Protein AF-A0A3M7ESD8-F1 (afdb_monomer_lite)

Secondary structure (DSSP, 8-state):
---------PPTTS---EEEEEEEE-SSSEEEEEEEES----TTTTHHHHHHHHHHHHIIIIIHHHHHSTT----HHHHHHHHHHHHHHHH-PPPTTS-TTSHHHHHHHHHHHHHHHHHHHT-----SS--PPP-PPP---

Organism: Hortaea werneckii (NCBI:txid91943)

pLDDT: mean 75.2, std 19.26, range [32.0, 95.38]

Sequence (141 aa):
MDRHWDASQPTRWQGHVGFYVQLEKGSGEWRCTTGTYPMARDMRGMRLESIELLRHVVKQKVLSQASLRDHQALIASDIKLVVSAMMIVASHPISAFDTEQNEAGKKRRLEIWADMEEKLFGLHATDGFEQDEPKRFFTPY

Foldseek 3Di:
DDPDPPPPPPDPPPPDWAKDWDWDDDPQFIDIDIAIPVRPPLVLFCLVVLRVLLSVLLCVAQQVVLSPDPVSDGDPLSVVLSVQLRVLSVVLTQDSVLGPVDPVSVVSNVVSVVSSNVSSVPDDRPPVDDDDDDDDDDDDD

Radius of gyration: 17.65 Å; chains: 1; bounding box: 45×54×45 Å

Structure (mmCIF, N/CA/C/O backbone):
data_AF-A0A3M7ESD8-F1
#
_entry.id   AF-A0A3M7ESD8-F1
#
loop_
_atom_site.group_PDB
_atom_site.id
_atom_site.type_symbol
_atom_site.label_atom_id
_atom_site.label_alt_id
_atom_site.label_comp_id
_atom_site.label_asym_id
_atom_site.label_entity_id
_atom_site.label_seq_id
_atom_site.pdbx_PDB_ins_code
_atom_site.Cartn_x
_atom_site.Cartn_y
_atom_site.Cartn_z
_atom_site.occupancy
_atom_site.B_iso_or_equiv
_atom_site.auth_seq_id
_atom_site.auth_comp_id
_atom_site.auth_asym_id
_atom_site.auth_atom_id
_atom_site.pdbx_PDB_model_num
ATOM 1 N N . MET A 1 1 ? -23.890 -8.760 5.534 1.00 32.00 1 MET A N 1
ATOM 2 C CA . MET A 1 1 ? -23.119 -9.793 4.813 1.00 32.00 1 MET A CA 1
ATOM 3 C C . MET A 1 1 ? -21.654 -9.475 5.017 1.00 32.00 1 MET A C 1
ATOM 5 O O . MET A 1 1 ? -21.124 -8.611 4.325 1.00 32.00 1 MET A O 1
ATOM 9 N N . ASP A 1 2 ? -21.059 -10.087 6.036 1.00 38.50 2 ASP A N 1
ATOM 10 C CA . ASP A 1 2 ? -19.643 -9.933 6.356 1.00 38.50 2 ASP A CA 1
ATOM 11 C C . ASP A 1 2 ? -18.795 -10.501 5.221 1.00 38.50 2 ASP A C 1
ATOM 13 O O . ASP A 1 2 ? -18.878 -11.682 4.884 1.00 38.50 2 ASP A O 1
ATOM 17 N N . ARG A 1 3 ? -17.991 -9.639 4.595 1.00 42.53 3 ARG A N 1
ATOM 18 C CA . ARG A 1 3 ? -16.931 -10.079 3.689 1.00 42.53 3 ARG A CA 1
ATOM 19 C C . ARG A 1 3 ? -15.751 -10.496 4.553 1.00 42.53 3 ARG A C 1
ATOM 21 O O . ARG A 1 3 ? -14.878 -9.686 4.847 1.00 42.53 3 ARG A O 1
ATOM 28 N N . HIS A 1 4 ? -15.740 -11.754 4.972 1.00 39.69 4 HIS A N 1
ATOM 29 C CA . HIS A 1 4 ? -14.519 -12.368 5.466 1.00 39.69 4 HIS A CA 1
ATOM 30 C C . HIS A 1 4 ? -13.536 -12.453 4.293 1.00 39.69 4 HIS A C 1
ATOM 32 O O . HIS A 1 4 ? -13.805 -13.102 3.285 1.00 39.69 4 HIS A O 1
ATOM 38 N N . TRP A 1 5 ? -12.417 -11.741 4.400 1.00 46.53 5 TRP A N 1
ATOM 39 C CA . TRP A 1 5 ? -11.246 -11.967 3.562 1.00 46.53 5 TRP A CA 1
ATOM 40 C C . TRP A 1 5 ? -10.636 -13.300 4.003 1.00 46.53 5 TRP A C 1
ATOM 42 O O . TRP A 1 5 ? -9.758 -13.351 4.861 1.00 46.53 5 TRP A O 1
ATOM 52 N N . ASP A 1 6 ? -11.167 -14.399 3.470 1.00 45.22 6 ASP A N 1
ATOM 53 C CA . ASP A 1 6 ? -10.493 -15.691 3.518 1.00 45.22 6 ASP A CA 1
ATOM 54 C C . ASP A 1 6 ? -9.412 -15.682 2.436 1.00 45.22 6 ASP A C 1
ATOM 56 O O . ASP A 1 6 ? -9.590 -16.177 1.322 1.00 45.22 6 ASP A O 1
ATOM 60 N N . ALA A 1 7 ? -8.301 -15.001 2.719 1.00 44.38 7 ALA A N 1
ATOM 61 C CA . ALA A 1 7 ? -7.111 -15.215 1.923 1.00 44.38 7 ALA A CA 1
ATOM 62 C C . ALA A 1 7 ? -6.456 -16.499 2.384 1.00 44.38 7 ALA A C 1
ATOM 64 O O . ALA A 1 7 ? -5.654 -16.512 3.323 1.00 44.38 7 ALA A O 1
ATOM 65 N N . SER A 1 8 ? -6.739 -17.565 1.639 1.00 47.75 8 SER A N 1
ATOM 66 C CA . SER A 1 8 ? -5.788 -18.654 1.474 1.00 47.75 8 SER A CA 1
ATOM 67 C C . SER A 1 8 ? -4.394 -18.040 1.332 1.00 47.75 8 SER A C 1
ATOM 69 O O . SER A 1 8 ? -4.185 -17.204 0.444 1.00 47.75 8 SER A O 1
ATOM 71 N N . GLN A 1 9 ? -3.470 -18.392 2.234 1.00 47.12 9 GLN A N 1
ATOM 72 C CA . GLN A 1 9 ? -2.096 -17.892 2.190 1.00 47.12 9 GLN A CA 1
ATOM 73 C C . GLN A 1 9 ? -1.585 -17.984 0.745 1.00 47.12 9 GLN A C 1
ATOM 75 O O . GLN A 1 9 ? -1.711 -19.059 0.147 1.00 47.12 9 GLN A O 1
ATOM 80 N N . PRO A 1 10 ? -1.047 -16.898 0.159 1.00 47.34 10 PRO A N 1
ATOM 81 C CA . PRO A 1 10 ? -0.611 -16.921 -1.227 1.00 47.34 10 PRO A CA 1
ATOM 82 C C . PRO A 1 10 ? 0.379 -18.072 -1.409 1.00 47.34 10 PRO A C 1
ATOM 84 O O . PRO A 1 10 ? 1.395 -18.176 -0.715 1.00 47.34 10 PRO A O 1
ATOM 87 N N . THR A 1 11 ? 0.042 -19.008 -2.289 1.00 43.88 11 THR A N 1
ATOM 88 C CA . THR A 1 11 ? 0.836 -20.217 -2.481 1.00 43.88 11 THR A CA 1
ATOM 89 C C . THR A 1 11 ? 2.197 -19.798 -3.039 1.00 43.88 11 THR A C 1
ATOM 91 O O . THR A 1 11 ? 2.275 -19.140 -4.080 1.00 43.88 11 THR A O 1
ATOM 94 N N . ARG A 1 12 ? 3.290 -20.135 -2.331 1.00 40.66 12 ARG A N 1
ATOM 95 C CA . ARG A 1 12 ? 4.655 -20.057 -2.889 1.00 40.66 12 ARG A CA 1
ATOM 96 C C . ARG A 1 12 ? 4.597 -20.739 -4.266 1.00 40.66 12 ARG A C 1
ATOM 98 O O . ARG A 1 12 ? 4.024 -21.819 -4.339 1.00 40.66 12 ARG A O 1
ATOM 105 N N . TRP A 1 13 ? 5.146 -20.105 -5.310 1.00 35.44 13 TRP A N 1
ATOM 106 C CA . TRP A 1 13 ? 5.286 -20.595 -6.705 1.00 35.44 13 TRP A CA 1
ATOM 107 C C . TRP A 1 13 ? 4.318 -20.100 -7.801 1.00 35.44 13 TRP A C 1
ATOM 109 O O . TRP A 1 13 ? 4.547 -20.445 -8.954 1.00 35.44 13 TRP A O 1
ATOM 119 N N . GLN A 1 14 ? 3.340 -19.222 -7.546 1.00 43.34 14 GLN A N 1
ATOM 120 C CA . GLN A 1 14 ? 2.499 -18.685 -8.645 1.00 43.34 14 GLN A CA 1
ATOM 121 C C . GLN A 1 14 ? 3.073 -17.461 -9.391 1.00 43.34 14 GLN A C 1
ATOM 123 O O . GLN A 1 14 ? 2.391 -16.872 -10.221 1.00 43.34 14 GLN A O 1
ATOM 128 N N . GLY A 1 15 ? 4.293 -17.005 -9.090 1.00 46.88 15 GLY A N 1
ATOM 129 C CA . GLY A 1 15 ? 4.841 -15.780 -9.700 1.00 46.88 15 GLY A CA 1
ATOM 130 C C . GLY A 1 15 ? 4.107 -14.482 -9.312 1.00 46.88 15 GLY A C 1
ATOM 131 O O . GLY A 1 15 ? 4.566 -13.396 -9.657 1.00 46.88 15 GLY A O 1
ATOM 132 N N . HIS A 1 16 ? 3.014 -14.567 -8.547 1.00 51.50 16 HIS A N 1
ATOM 133 C CA . HIS A 1 16 ? 2.338 -13.423 -7.953 1.00 51.50 16 HIS A CA 1
ATOM 134 C C . HIS A 1 16 ? 3.173 -12.876 -6.796 1.00 51.50 16 HIS A C 1
ATOM 136 O O . HIS A 1 16 ? 3.273 -13.486 -5.730 1.00 51.50 16 HIS A O 1
ATOM 142 N N . VAL A 1 17 ? 3.786 -11.716 -7.024 1.00 61.75 17 VAL A N 1
ATOM 143 C CA . VAL A 1 17 ? 4.345 -10.900 -5.950 1.00 61.75 17 VAL A CA 1
ATOM 144 C C . VAL A 1 17 ? 3.204 -10.067 -5.378 1.00 61.75 17 VAL A C 1
ATOM 146 O O . VAL A 1 17 ? 2.643 -9.227 -6.075 1.00 61.75 17 VAL A O 1
ATOM 149 N N . GLY A 1 18 ? 2.833 -10.340 -4.132 1.00 74.50 18 GLY A N 1
ATOM 150 C CA . GLY A 1 18 ? 1.798 -9.614 -3.402 1.00 74.50 18 GLY A CA 1
ATOM 151 C C . GLY A 1 18 ? 2.383 -8.737 -2.300 1.00 74.50 18 GLY A C 1
ATOM 152 O O . GLY A 1 18 ? 3.570 -8.810 -1.977 1.00 74.50 18 GLY A O 1
ATOM 153 N N . PHE A 1 19 ? 1.530 -7.934 -1.680 1.00 84.25 19 PHE A N 1
ATOM 154 C CA . PHE A 1 19 ? 1.838 -7.222 -0.445 1.00 84.25 19 PHE A CA 1
ATOM 155 C C . PHE A 1 19 ? 0.622 -7.230 0.477 1.00 84.25 19 PHE A C 1
ATOM 157 O O . PHE A 1 19 ? -0.498 -7.508 0.046 1.00 84.25 19 PHE A O 1
ATOM 164 N N . TYR A 1 20 ? 0.847 -6.951 1.754 1.00 85.44 20 TYR A N 1
ATOM 165 C CA . TYR A 1 20 ? -0.204 -6.897 2.760 1.00 85.44 20 TYR A CA 1
ATOM 166 C C . TYR A 1 20 ? -0.060 -5.665 3.650 1.00 85.44 20 TYR A C 1
ATOM 168 O O . TYR A 1 20 ? 1.037 -5.134 3.846 1.00 85.44 20 TYR A O 1
ATOM 176 N N . VAL A 1 21 ? -1.192 -5.250 4.216 1.00 87.06 21 VAL A N 1
ATOM 177 C CA . VAL A 1 21 ? -1.292 -4.260 5.288 1.00 87.06 21 VAL A CA 1
ATOM 178 C C . VAL A 1 21 ? -2.024 -4.931 6.444 1.00 87.06 21 VAL A C 1
ATOM 180 O O . VAL A 1 21 ? -3.125 -5.445 6.270 1.00 87.06 21 VAL A O 1
ATOM 183 N N . GLN A 1 22 ? -1.407 -4.941 7.618 1.00 89.56 22 GLN A N 1
ATOM 184 C CA . GLN A 1 22 ? -1.971 -5.480 8.848 1.00 89.56 22 GLN A CA 1
ATOM 185 C C . GLN A 1 22 ? -2.140 -4.342 9.850 1.00 89.56 22 GLN A C 1
ATOM 187 O O . GLN A 1 22 ? -1.176 -3.643 10.178 1.00 89.56 22 GLN A O 1
ATOM 192 N N . LEU A 1 23 ? -3.377 -4.163 10.313 1.00 91.06 23 LEU A N 1
ATOM 193 C CA . LEU A 1 23 ? -3.762 -3.160 11.298 1.00 91.06 23 LEU A CA 1
ATOM 194 C C . LEU A 1 23 ? -4.173 -3.870 12.584 1.00 91.06 23 LEU A C 1
ATOM 196 O O . LEU A 1 23 ? -5.106 -4.668 12.579 1.00 91.06 23 LEU A O 1
ATOM 200 N N . GLU A 1 24 ? -3.483 -3.578 13.680 1.00 89.38 24 GLU A N 1
ATOM 201 C CA . GLU A 1 24 ? -3.741 -4.183 14.987 1.00 89.38 24 GLU A CA 1
ATOM 202 C C . GLU A 1 24 ? -3.997 -3.092 16.021 1.00 89.38 24 GLU A C 1
ATOM 204 O O . GLU A 1 24 ? -3.242 -2.122 16.103 1.00 89.38 24 GLU A O 1
ATOM 209 N N . LYS A 1 25 ? -5.036 -3.262 16.841 1.00 87.06 25 LYS A N 1
ATOM 210 C CA . LYS A 1 25 ? -5.285 -2.396 17.994 1.00 87.06 25 LYS A CA 1
ATOM 211 C C . LYS A 1 25 ? -4.604 -3.000 19.221 1.00 87.06 25 LYS A C 1
ATOM 213 O O . LYS A 1 25 ? -5.022 -4.050 19.704 1.00 87.06 25 LYS A O 1
ATOM 218 N N . GLY A 1 26 ? -3.534 -2.360 19.689 1.00 80.31 26 GLY A N 1
ATOM 219 C CA . GLY A 1 26 ? -2.849 -2.720 20.930 1.00 80.31 26 GLY A CA 1
ATOM 220 C C . GLY A 1 26 ? -3.528 -2.125 22.167 1.00 80.31 26 GLY A C 1
ATOM 221 O O . GLY A 1 26 ? -4.641 -1.606 22.100 1.00 80.31 26 GLY A O 1
ATOM 222 N N . SER A 1 27 ? -2.826 -2.146 23.302 1.00 76.00 27 SER A N 1
ATOM 223 C CA . SER A 1 27 ? -3.262 -1.598 24.598 1.00 76.00 27 SER A CA 1
ATOM 224 C C . SER A 1 27 ? -3.269 -0.058 24.650 1.00 76.00 27 SER A C 1
ATOM 226 O O . SER A 1 27 ? -2.780 0.526 25.614 1.00 76.00 27 SER A O 1
ATOM 228 N N . GLY A 1 28 ? -3.765 0.602 23.600 1.00 73.06 28 GLY A N 1
ATOM 229 C CA . GLY A 1 28 ? -3.888 2.063 23.516 1.00 73.06 28 GLY A CA 1
ATOM 230 C C . GLY A 1 28 ? -3.366 2.704 22.227 1.00 73.06 28 GLY A C 1
ATOM 231 O O . GLY A 1 28 ? -3.516 3.908 22.065 1.00 73.06 28 GLY A O 1
ATOM 232 N N . GLU A 1 29 ? -2.779 1.937 21.302 1.00 84.38 29 GLU A N 1
ATOM 233 C CA . GLU A 1 29 ? -2.280 2.471 20.027 1.00 84.38 29 GLU A CA 1
ATOM 234 C C . GLU A 1 29 ? -2.568 1.514 18.864 1.00 84.38 29 GLU A C 1
ATOM 236 O O . GLU A 1 29 ? -2.521 0.286 19.008 1.00 84.38 29 GLU A O 1
ATOM 241 N N . TRP A 1 30 ? -2.841 2.086 17.691 1.00 88.88 30 TRP A N 1
ATOM 242 C CA . TRP A 1 30 ? -2.911 1.348 16.437 1.00 88.88 30 TRP A CA 1
ATOM 243 C C . TRP A 1 30 ? -1.520 1.050 15.877 1.00 88.88 30 TRP A C 1
ATOM 245 O O . TRP A 1 30 ? -0.722 1.946 15.600 1.00 88.88 30 TRP A O 1
ATOM 255 N N . ARG A 1 31 ? -1.253 -0.224 15.604 1.00 88.88 31 ARG A N 1
ATOM 256 C CA . ARG A 1 31 ? -0.054 -0.681 14.905 1.00 88.88 31 ARG A CA 1
ATOM 257 C C . ARG A 1 31 ? -0.376 -0.963 13.442 1.00 88.88 31 ARG A C 1
ATOM 259 O O . ARG A 1 31 ? -1.291 -1.718 13.138 1.00 88.88 31 ARG A O 1
ATOM 266 N N . CYS A 1 32 ? 0.431 -0.395 12.546 1.00 90.19 32 CYS A N 1
ATOM 267 C CA . CYS A 1 32 ? 0.425 -0.724 11.119 1.00 90.19 32 CYS A CA 1
ATOM 268 C C . CYS A 1 32 ? 1.715 -1.455 10.740 1.00 90.19 32 CYS A C 1
ATOM 270 O O . CYS A 1 32 ? 2.815 -0.886 10.857 1.00 90.19 32 CYS A O 1
ATOM 272 N N . THR A 1 33 ? 1.560 -2.671 10.225 1.00 87.62 33 THR A N 1
ATOM 273 C CA . THR A 1 33 ? 2.630 -3.505 9.669 1.00 87.62 33 THR A CA 1
ATOM 274 C C . THR A 1 33 ? 2.361 -3.724 8.185 1.00 87.62 33 THR A C 1
ATOM 276 O O . THR A 1 33 ? 1.228 -3.993 7.796 1.00 87.62 33 THR A O 1
ATOM 279 N N . THR A 1 34 ? 3.388 -3.596 7.350 1.00 85.81 34 THR A N 1
ATOM 280 C CA . THR A 1 34 ? 3.312 -3.879 5.912 1.00 85.81 34 THR A CA 1
ATOM 281 C C . THR A 1 34 ? 4.393 -4.875 5.524 1.00 85.81 34 THR A C 1
ATOM 283 O O . THR A 1 34 ? 5.412 -4.992 6.209 1.00 85.81 34 THR A O 1
ATOM 286 N N . GLY A 1 35 ? 4.169 -5.621 4.447 1.00 82.06 35 GLY A N 1
ATOM 287 C CA . GLY A 1 35 ? 5.152 -6.574 3.943 1.00 82.06 35 GLY A CA 1
ATOM 288 C C . GLY A 1 35 ? 4.828 -7.055 2.537 1.00 82.06 35 GLY A C 1
ATOM 289 O O . GLY A 1 35 ? 3.716 -6.871 2.047 1.00 82.06 35 GLY A O 1
ATOM 290 N N . THR A 1 36 ? 5.814 -7.671 1.890 1.00 77.94 36 THR A N 1
ATOM 291 C CA . THR A 1 36 ? 5.702 -8.275 0.556 1.00 77.94 36 THR A CA 1
ATOM 292 C C . THR A 1 36 ? 5.740 -9.795 0.646 1.00 77.94 36 THR A C 1
ATOM 294 O O . THR A 1 36 ? 6.324 -10.372 1.568 1.00 77.94 36 THR A O 1
ATOM 297 N N . TYR A 1 37 ? 5.112 -10.457 -0.323 1.00 65.06 37 TYR A N 1
ATOM 298 C CA . TYR A 1 37 ? 5.138 -11.903 -0.460 1.00 65.06 37 TYR A CA 1
ATOM 299 C C . TYR A 1 37 ? 5.489 -12.340 -1.894 1.00 65.06 37 TYR A C 1
ATOM 301 O O . TYR A 1 37 ? 4.826 -11.888 -2.825 1.00 65.06 37 TYR A O 1
ATOM 309 N N . PRO A 1 38 ? 6.472 -13.247 -2.086 1.00 61.19 38 PRO A N 1
ATOM 310 C CA . PRO A 1 38 ? 7.442 -13.678 -1.073 1.00 61.19 38 PRO A CA 1
ATOM 311 C C . PRO A 1 38 ? 8.224 -12.467 -0.536 1.00 61.19 38 PRO A C 1
ATOM 313 O O . PRO A 1 38 ? 8.268 -11.438 -1.208 1.00 61.19 38 PRO A O 1
ATOM 316 N N . MET A 1 39 ? 8.806 -12.573 0.670 1.00 56.09 39 MET A N 1
ATOM 317 C CA . MET A 1 39 ? 9.641 -11.521 1.277 1.00 56.09 39 MET A CA 1
ATOM 318 C C . MET A 1 39 ? 10.912 -11.311 0.445 1.00 56.09 39 MET A C 1
ATOM 320 O O . MET A 1 39 ? 12.010 -11.733 0.802 1.00 56.09 39 MET A O 1
ATOM 324 N N . ALA A 1 40 ? 10.755 -10.694 -0.714 1.00 53.97 40 ALA A N 1
ATOM 325 C CA . ALA A 1 40 ? 11.838 -10.253 -1.545 1.00 53.97 40 ALA A CA 1
ATOM 326 C C . ALA A 1 40 ? 12.223 -8.875 -1.016 1.00 53.97 40 ALA A C 1
ATOM 328 O O . ALA A 1 40 ? 11.458 -7.918 -1.145 1.00 53.97 40 ALA A O 1
ATOM 329 N N . ARG A 1 41 ? 13.427 -8.764 -0.444 1.00 53.22 41 ARG A N 1
ATOM 330 C CA . ARG A 1 41 ? 14.131 -7.482 -0.251 1.00 53.22 41 ARG A CA 1
ATOM 331 C C . ARG A 1 41 ? 14.556 -6.900 -1.606 1.00 53.22 41 ARG A C 1
ATOM 333 O O . ARG A 1 41 ? 15.703 -6.509 -1.799 1.00 53.22 41 ARG A O 1
ATOM 340 N N . ASP A 1 42 ? 13.661 -6.957 -2.583 1.00 57.41 42 ASP A N 1
ATOM 341 C CA . ASP A 1 42 ? 13.927 -6.545 -3.945 1.00 57.41 42 ASP A CA 1
ATOM 342 C C . ASP A 1 42 ? 13.909 -5.020 -4.005 1.00 57.41 42 ASP A C 1
ATOM 344 O O . ASP A 1 42 ? 12.882 -4.394 -4.264 1.00 57.41 42 ASP A O 1
ATOM 348 N N . MET A 1 43 ? 15.077 -4.444 -3.720 1.00 58.62 43 MET A N 1
ATOM 349 C CA . MET A 1 43 ? 15.349 -3.013 -3.836 1.00 58.62 43 MET A CA 1
ATOM 350 C C . MET A 1 43 ? 15.329 -2.541 -5.298 1.00 58.62 43 MET A C 1
ATOM 352 O O . MET A 1 43 ? 15.277 -1.343 -5.552 1.00 58.62 43 MET A O 1
ATOM 356 N N . ARG A 1 44 ? 15.387 -3.450 -6.288 1.00 62.84 44 ARG A N 1
ATOM 357 C CA . ARG A 1 44 ? 15.447 -3.056 -7.706 1.00 62.84 44 ARG A CA 1
ATOM 358 C C . ARG A 1 44 ? 14.093 -2.586 -8.220 1.00 62.84 44 ARG A C 1
ATOM 360 O O . ARG A 1 44 ? 14.042 -1.664 -9.017 1.00 62.84 44 ARG A O 1
ATOM 367 N N . GLY A 1 45 ? 13.009 -3.197 -7.747 1.00 73.25 45 GLY A N 1
ATOM 368 C CA . GLY A 1 45 ? 11.639 -2.827 -8.114 1.00 73.25 45 GLY A CA 1
ATOM 369 C C . GLY A 1 45 ? 10.969 -1.841 -7.155 1.00 73.25 45 GLY A C 1
ATOM 370 O O . GLY A 1 45 ? 9.746 -1.774 -7.151 1.00 73.25 45 GLY A O 1
ATOM 371 N N . MET A 1 46 ? 11.723 -1.160 -6.281 1.00 80.81 46 MET A N 1
ATOM 372 C CA . MET A 1 46 ? 11.196 -0.238 -5.256 1.00 80.81 46 MET A CA 1
ATOM 373 C C . MET A 1 46 ? 10.048 -0.796 -4.401 1.00 80.81 46 MET A C 1
ATOM 375 O O . MET A 1 46 ? 9.145 -0.074 -3.964 1.00 80.81 46 MET A O 1
ATOM 379 N N . ARG A 1 47 ? 10.012 -2.115 -4.203 1.00 81.25 47 ARG A N 1
ATOM 380 C CA . ARG A 1 47 ? 8.851 -2.755 -3.578 1.00 81.25 47 ARG A CA 1
ATOM 381 C C . ARG A 1 47 ? 8.759 -2.410 -2.104 1.00 81.25 47 ARG A C 1
ATOM 383 O O . ARG A 1 47 ? 7.656 -2.216 -1.607 1.00 81.25 47 ARG A O 1
ATOM 390 N N . LEU A 1 48 ? 9.905 -2.337 -1.427 1.00 82.81 48 LEU A N 1
ATOM 391 C CA . LEU A 1 48 ? 9.974 -1.947 -0.023 1.00 82.81 48 LEU A CA 1
ATOM 392 C C . LEU A 1 48 ? 9.544 -0.485 0.141 1.00 82.81 48 LEU A C 1
ATOM 394 O O . LEU A 1 48 ? 8.708 -0.171 0.978 1.00 82.81 48 LEU A O 1
ATOM 398 N N . GLU A 1 49 ? 10.046 0.384 -0.720 1.00 87.81 49 GLU A N 1
ATOM 399 C CA . GLU A 1 49 ? 9.775 1.814 -0.711 1.00 87.81 49 GLU A CA 1
ATOM 400 C C . GLU A 1 49 ? 8.285 2.090 -0.954 1.00 87.81 49 GLU A C 1
ATOM 402 O O . GLU A 1 49 ? 7.667 2.878 -0.241 1.00 87.81 49 GLU A O 1
ATOM 407 N N . SER A 1 50 ? 7.672 1.364 -1.892 1.00 88.69 50 SER A N 1
ATOM 408 C CA . SER A 1 50 ? 6.240 1.485 -2.195 1.00 88.69 50 SER A CA 1
ATOM 409 C C . SER A 1 50 ? 5.361 1.056 -1.010 1.00 88.69 50 SER A C 1
ATOM 411 O O . SER A 1 50 ? 4.395 1.740 -0.666 1.00 88.69 50 SER A O 1
ATOM 413 N N . ILE A 1 51 ? 5.695 -0.054 -0.332 1.0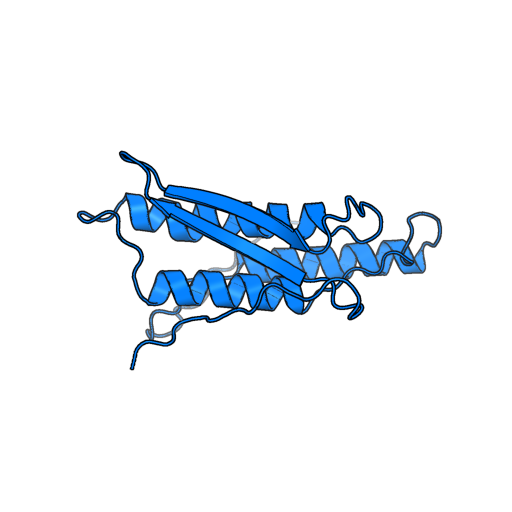0 88.94 51 ILE A N 1
ATOM 414 C CA . ILE A 1 51 ? 4.934 -0.507 0.850 1.00 88.94 51 ILE A CA 1
ATOM 415 C C . ILE A 1 51 ? 5.216 0.343 2.099 1.00 88.94 51 ILE A C 1
ATOM 417 O O . ILE A 1 51 ? 4.380 0.397 3.005 1.00 88.94 51 ILE A O 1
ATOM 421 N N . GLU A 1 52 ? 6.381 0.983 2.186 1.00 90.44 52 GLU A N 1
ATOM 422 C CA . GLU A 1 52 ? 6.720 1.925 3.253 1.00 90.44 52 GLU A CA 1
ATOM 423 C C . GLU A 1 52 ? 5.958 3.239 3.083 1.00 90.44 52 GLU A C 1
ATOM 425 O O . GLU A 1 52 ? 5.388 3.735 4.059 1.00 90.44 52 GLU A O 1
ATOM 430 N N . LEU A 1 53 ? 5.846 3.741 1.850 1.00 92.06 53 LEU A N 1
ATOM 431 C CA . LEU A 1 53 ? 4.995 4.881 1.519 1.00 92.06 53 LEU A CA 1
ATOM 432 C C . LEU A 1 53 ? 3.526 4.582 1.848 1.00 92.06 53 LEU A C 1
ATOM 434 O O . LEU A 1 53 ? 2.869 5.365 2.535 1.00 92.06 53 LEU A O 1
ATOM 438 N N . LEU A 1 54 ? 3.028 3.402 1.469 1.00 93.12 54 LEU A N 1
ATOM 439 C CA . LEU A 1 54 ? 1.687 2.947 1.848 1.00 93.12 54 LEU A CA 1
ATOM 440 C C . LEU A 1 54 ? 1.484 2.956 3.365 1.00 93.12 54 LEU A C 1
ATOM 442 O O . LEU A 1 54 ? 0.496 3.493 3.868 1.00 93.12 54 LEU A O 1
ATOM 446 N N . ARG A 1 55 ? 2.434 2.380 4.111 1.00 93.62 55 ARG A N 1
ATOM 447 C CA . ARG A 1 55 ? 2.399 2.349 5.578 1.00 93.62 55 ARG A CA 1
ATOM 448 C C . ARG A 1 55 ? 2.348 3.756 6.162 1.00 93.62 55 ARG A C 1
ATOM 450 O O . ARG A 1 55 ? 1.610 3.989 7.120 1.00 93.62 55 ARG A O 1
ATOM 457 N N . HIS A 1 56 ? 3.142 4.672 5.616 1.00 93.94 56 HIS A N 1
ATOM 458 C CA . HIS A 1 56 ? 3.184 6.065 6.039 1.00 93.94 56 HIS A CA 1
ATOM 459 C C . HIS A 1 56 ? 1.820 6.738 5.855 1.00 93.94 56 HIS A C 1
ATOM 461 O O . HIS A 1 56 ? 1.269 7.282 6.813 1.00 93.94 56 HIS A O 1
ATOM 467 N N . VAL A 1 57 ? 1.231 6.608 4.667 1.00 93.38 57 VAL A N 1
ATOM 468 C CA . VAL A 1 57 ? -0.071 7.192 4.319 1.00 93.38 57 VAL A CA 1
ATOM 469 C C . VAL A 1 57 ? -1.188 6.620 5.191 1.00 93.38 57 VAL A C 1
ATOM 471 O O . VAL A 1 57 ? -1.991 7.376 5.737 1.00 93.38 57 VAL A O 1
ATOM 474 N N . VAL A 1 58 ? -1.212 5.302 5.411 1.00 93.44 58 VAL A N 1
ATOM 475 C CA . VAL A 1 58 ? -2.202 4.654 6.287 1.00 93.44 58 VAL A CA 1
ATOM 476 C C . VAL A 1 58 ? -2.066 5.140 7.731 1.00 93.44 58 VAL A C 1
ATOM 478 O O . VAL A 1 58 ? -3.064 5.489 8.363 1.00 93.44 58 VAL A O 1
ATOM 481 N N . LYS A 1 59 ? -0.843 5.239 8.265 1.00 92.69 59 LYS A N 1
ATOM 482 C CA . LYS A 1 59 ? -0.624 5.799 9.607 1.00 92.69 59 LYS A CA 1
ATOM 483 C C . LYS A 1 59 ? -1.134 7.236 9.714 1.00 92.69 59 LYS A C 1
ATOM 485 O O . LYS A 1 59 ? -1.853 7.561 10.657 1.00 92.69 59 LYS A O 1
ATOM 490 N N . GLN A 1 60 ? -0.775 8.079 8.751 1.00 91.88 60 GLN A N 1
ATOM 491 C CA . GLN A 1 60 ? -1.075 9.506 8.797 1.00 91.88 60 GLN A CA 1
ATOM 492 C C . GLN A 1 60 ? -2.537 9.842 8.535 1.00 91.88 60 GLN A C 1
ATOM 494 O O . GLN A 1 60 ? -3.056 10.736 9.192 1.00 91.88 60 GLN A O 1
ATOM 499 N N . LYS A 1 61 ? -3.193 9.184 7.578 1.00 90.75 61 LYS A N 1
ATOM 500 C CA . LYS A 1 61 ? -4.555 9.543 7.157 1.00 90.75 61 LYS A CA 1
ATOM 501 C C . LYS A 1 61 ? -5.634 8.708 7.831 1.00 90.75 61 LYS A C 1
ATOM 503 O O . LYS A 1 61 ? -6.754 9.183 7.965 1.00 90.75 61 LYS A O 1
ATOM 508 N N . VAL A 1 62 ? -5.309 7.485 8.253 1.00 91.56 62 VAL A N 1
ATOM 509 C CA . VAL A 1 62 ? -6.289 6.553 8.823 1.00 91.56 62 VAL A CA 1
ATOM 510 C C . VAL A 1 62 ? -6.097 6.409 10.321 1.00 91.56 62 VAL A C 1
ATOM 512 O O . VAL A 1 62 ? -7.004 6.703 11.094 1.00 91.56 62 VAL A O 1
ATOM 515 N N . LEU A 1 63 ? -4.913 5.975 10.755 1.00 90.88 63 LEU A N 1
ATOM 516 C CA . LEU A 1 63 ? -4.710 5.628 12.163 1.00 90.88 63 LEU A CA 1
ATOM 517 C C . LEU A 1 63 ? -4.701 6.850 13.081 1.00 90.88 63 LEU A C 1
ATOM 519 O O . LEU A 1 63 ? -5.226 6.766 14.190 1.00 90.88 63 LEU A O 1
ATOM 523 N N . SER A 1 64 ? -4.164 7.985 12.625 1.00 88.44 64 SER A N 1
ATOM 524 C CA . SER A 1 64 ? -4.235 9.249 13.370 1.00 88.44 64 SER A CA 1
ATOM 525 C C . SER A 1 64 ? -5.693 9.646 13.636 1.00 88.44 64 SER A C 1
ATOM 527 O O . SER A 1 64 ? -6.062 9.904 14.777 1.00 88.44 64 SER A O 1
ATOM 529 N N . GLN A 1 65 ? -6.543 9.587 12.606 1.00 87.62 65 GLN A N 1
ATOM 530 C CA . GLN A 1 65 ? -7.958 9.940 12.680 1.00 87.62 65 GLN A CA 1
ATOM 531 C C . GLN A 1 65 ? -8.723 8.956 13.555 1.00 87.62 65 GLN A C 1
ATOM 533 O O . GLN A 1 65 ? -9.469 9.366 14.438 1.00 87.62 65 GLN A O 1
ATOM 538 N N . ALA A 1 66 ? -8.491 7.656 13.372 1.00 88.00 66 ALA A N 1
ATOM 539 C CA . ALA A 1 66 ? -9.088 6.629 14.211 1.00 88.00 66 ALA A CA 1
ATOM 540 C C . ALA A 1 66 ? -8.720 6.813 15.688 1.00 88.00 66 ALA A C 1
ATOM 542 O O . ALA A 1 66 ? -9.584 6.631 16.537 1.00 88.00 66 ALA A O 1
ATOM 543 N N . SER A 1 67 ? -7.485 7.218 15.999 1.00 86.25 67 SER A N 1
ATOM 544 C CA . SER A 1 67 ? -7.020 7.428 17.380 1.00 86.25 67 SER A CA 1
ATOM 545 C C . SER A 1 67 ? -7.633 8.662 18.051 1.00 86.25 67 SER A C 1
ATOM 547 O O . SER A 1 67 ? -7.724 8.694 19.274 1.00 86.25 67 SER A O 1
ATOM 549 N N . LEU A 1 68 ? -8.081 9.653 17.272 1.00 86.00 68 LEU A N 1
ATOM 550 C CA . LEU A 1 68 ? -8.754 10.853 17.783 1.00 86.00 68 LEU A CA 1
ATOM 551 C C . LEU A 1 68 ? -10.237 10.625 18.119 1.00 86.00 68 LEU A C 1
ATOM 553 O O . LEU A 1 68 ? -10.843 11.464 18.777 1.00 86.00 68 LEU A O 1
ATOM 557 N N . ARG A 1 69 ? -10.841 9.520 17.666 1.00 84.44 69 ARG A N 1
ATOM 558 C CA . ARG A 1 69 ? -12.253 9.207 17.941 1.00 84.44 69 ARG A CA 1
ATOM 559 C C . ARG A 1 69 ? -12.414 8.564 19.317 1.00 84.44 69 ARG A C 1
ATOM 561 O O . ARG A 1 69 ? -11.594 7.733 19.702 1.00 84.44 69 ARG A O 1
ATOM 568 N N . ASP A 1 70 ? -13.542 8.820 19.979 1.00 79.00 70 ASP A N 1
ATOM 569 C CA . ASP A 1 70 ? -13.843 8.327 21.338 1.00 79.00 70 ASP A CA 1
ATOM 570 C C . ASP A 1 70 ? -13.655 6.810 21.510 1.00 79.00 70 ASP A C 1
ATOM 572 O O . ASP A 1 70 ? -13.149 6.336 22.522 1.00 79.00 70 ASP A O 1
ATOM 576 N N . HIS A 1 71 ? -14.030 6.028 20.496 1.00 77.12 71 HIS A N 1
ATOM 577 C CA . HIS A 1 71 ? -13.982 4.560 20.544 1.00 77.12 71 HIS A CA 1
ATOM 578 C C . HIS A 1 71 ? -12.659 3.992 20.008 1.00 77.12 71 HIS A C 1
ATOM 580 O O . HIS A 1 71 ? -12.435 2.774 20.017 1.00 77.12 71 HIS A O 1
ATOM 586 N N . GLN A 1 72 ? -11.783 4.865 19.503 1.00 81.50 72 GLN A N 1
ATOM 587 C CA . GLN A 1 72 ? -10.528 4.531 18.838 1.00 81.50 72 GLN A CA 1
ATOM 588 C C . GLN A 1 72 ? -10.682 3.385 17.827 1.00 81.50 72 GLN A C 1
ATOM 590 O O . GLN A 1 72 ? -9.900 2.430 17.818 1.00 81.50 72 GLN A O 1
ATOM 595 N N . ALA A 1 73 ? -11.779 3.400 17.073 1.00 85.75 73 ALA A N 1
ATOM 596 C CA . ALA A 1 73 ? -12.186 2.317 16.191 1.00 85.75 73 ALA A CA 1
ATOM 597 C C . ALA A 1 73 ? -12.055 2.745 14.728 1.00 85.75 73 ALA A C 1
ATOM 599 O O . ALA A 1 73 ? -12.297 3.908 14.385 1.00 85.75 73 ALA A O 1
ATOM 600 N N . LEU A 1 74 ? -11.694 1.781 13.879 1.00 89.31 74 LEU A N 1
ATOM 601 C CA . LEU A 1 74 ? -11.767 1.951 12.434 1.00 89.31 74 LEU A CA 1
ATOM 602 C C . LEU A 1 74 ? -13.229 1.899 12.000 1.00 89.31 74 LEU A C 1
ATOM 604 O O . LEU A 1 74 ? -13.977 1.011 12.414 1.00 89.31 74 LEU A O 1
ATOM 608 N N . ILE A 1 75 ? -13.621 2.839 11.153 1.00 89.94 75 ILE A N 1
ATOM 609 C CA . ILE A 1 75 ? -14.947 2.889 10.538 1.00 89.94 75 ILE A CA 1
ATOM 610 C C . ILE A 1 75 ? -14.875 2.457 9.071 1.00 89.94 75 ILE A C 1
ATOM 612 O O . ILE A 1 75 ? -13.803 2.289 8.493 1.00 89.94 75 ILE A O 1
ATOM 616 N N . ALA A 1 76 ? -16.028 2.285 8.428 1.00 89.94 76 ALA A N 1
ATOM 617 C CA . ALA A 1 76 ? -16.076 1.817 7.045 1.00 89.94 76 ALA A CA 1
ATOM 618 C C . ALA A 1 76 ? -15.314 2.729 6.058 1.00 89.94 76 ALA A C 1
ATOM 620 O O . ALA A 1 76 ? -14.713 2.221 5.111 1.00 89.94 76 ALA A O 1
ATOM 621 N N . SER A 1 77 ? -15.314 4.053 6.261 1.00 90.19 77 SER A N 1
ATOM 622 C CA . SER A 1 77 ? -14.570 4.992 5.405 1.00 90.19 77 SER A CA 1
ATOM 623 C C . SER A 1 77 ? -13.053 4.851 5.556 1.00 90.19 77 SER A C 1
ATOM 625 O O . SER A 1 77 ? -12.346 4.919 4.554 1.00 90.19 77 SER A O 1
ATOM 627 N N . ASP A 1 78 ? -12.558 4.544 6.756 1.00 91.19 78 ASP A N 1
ATOM 628 C CA . ASP A 1 78 ? -11.142 4.244 6.992 1.00 91.19 78 ASP A CA 1
ATOM 629 C C . ASP A 1 78 ? -10.697 3.023 6.187 1.00 91.19 78 ASP A C 1
ATOM 631 O O . ASP A 1 78 ? -9.686 3.062 5.489 1.00 91.19 78 ASP A O 1
ATOM 635 N N . ILE A 1 79 ? -11.482 1.942 6.250 1.00 90.50 79 ILE A N 1
ATOM 636 C CA . ILE A 1 79 ? -11.185 0.704 5.524 1.00 90.50 79 ILE A CA 1
ATOM 637 C C . ILE A 1 79 ? -11.209 0.952 4.016 1.00 90.50 79 ILE A C 1
ATOM 639 O O . ILE A 1 79 ? -10.319 0.487 3.308 1.00 90.50 79 ILE A O 1
ATOM 643 N N . LYS A 1 80 ? -12.175 1.734 3.518 1.00 91.19 80 LYS A N 1
ATOM 644 C CA . LYS A 1 80 ? -12.202 2.146 2.107 1.00 91.19 80 LYS A CA 1
ATOM 645 C C . LYS A 1 80 ? -10.945 2.923 1.722 1.00 91.19 80 LYS A C 1
ATOM 647 O O . LYS A 1 80 ? -10.391 2.649 0.664 1.00 91.19 80 LYS A O 1
ATOM 652 N N . LEU A 1 81 ? -10.467 3.836 2.569 1.00 92.06 81 LEU A N 1
ATOM 653 C CA . LEU A 1 81 ? -9.250 4.604 2.298 1.00 92.06 81 LEU A CA 1
ATOM 654 C C . LEU A 1 81 ? -8.014 3.701 2.236 1.00 92.06 81 LEU A C 1
ATOM 656 O O . LEU A 1 81 ? -7.217 3.830 1.310 1.00 92.06 81 LEU A O 1
ATOM 660 N N . VAL A 1 82 ? -7.886 2.747 3.167 1.00 91.88 82 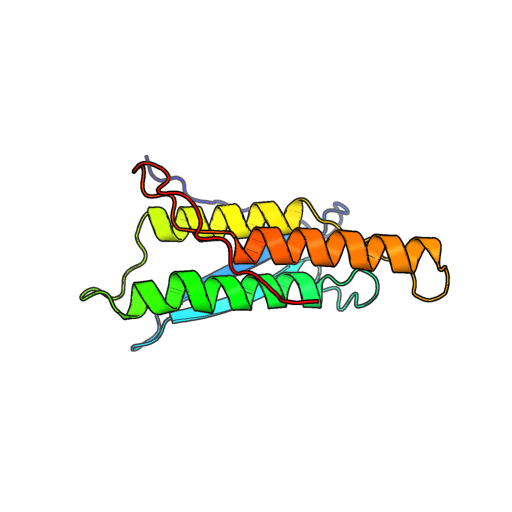VAL A N 1
ATOM 661 C CA . VAL A 1 82 ? -6.809 1.740 3.141 1.00 91.88 82 VAL A CA 1
ATOM 662 C C . VAL A 1 82 ? -6.866 0.924 1.851 1.00 91.88 82 VAL A C 1
ATOM 664 O O . VAL A 1 82 ? -5.846 0.778 1.183 1.00 91.88 82 VAL A O 1
ATOM 667 N N . VAL A 1 83 ? -8.046 0.434 1.462 1.00 90.50 83 VAL A N 1
ATOM 668 C CA . VAL A 1 83 ? -8.222 -0.343 0.226 1.00 90.50 83 VAL A CA 1
ATOM 669 C C . VAL A 1 83 ? -7.871 0.490 -1.007 1.00 90.50 83 VAL A C 1
ATOM 671 O O . VAL A 1 83 ? -7.138 0.007 -1.864 1.00 90.50 83 VAL A O 1
ATOM 674 N N . SER A 1 84 ? -8.317 1.744 -1.092 1.00 91.88 84 SER A N 1
ATOM 675 C CA . SER A 1 84 ? -7.961 2.639 -2.200 1.00 91.88 84 SER A CA 1
ATOM 676 C C . SER A 1 84 ? -6.452 2.884 -2.275 1.00 91.88 84 SER A C 1
ATOM 678 O O . SER A 1 84 ? -5.877 2.825 -3.360 1.00 91.88 84 SER A O 1
ATOM 680 N N . ALA A 1 85 ? -5.788 3.083 -1.132 1.00 93.25 85 ALA A N 1
ATOM 681 C CA . ALA A 1 85 ? -4.334 3.226 -1.071 1.00 93.25 85 ALA A CA 1
ATOM 682 C C . ALA A 1 85 ? -3.613 1.955 -1.544 1.00 93.25 85 ALA A C 1
ATOM 684 O O . ALA A 1 85 ? -2.663 2.030 -2.322 1.00 93.25 85 ALA A O 1
ATOM 685 N N . MET A 1 86 ? -4.098 0.778 -1.139 1.00 90.19 86 MET A N 1
ATOM 686 C CA . MET A 1 86 ? -3.577 -0.501 -1.626 1.00 90.19 86 MET A CA 1
ATOM 687 C C . MET A 1 86 ? -3.769 -0.647 -3.140 1.00 90.19 86 MET A C 1
ATOM 689 O O . MET A 1 86 ? -2.843 -1.060 -3.832 1.00 90.19 86 MET A O 1
ATOM 693 N N . MET A 1 87 ? -4.933 -0.276 -3.678 1.00 88.62 87 MET A N 1
ATOM 694 C CA . MET A 1 87 ? -5.193 -0.343 -5.119 1.00 88.62 87 MET A CA 1
ATOM 695 C C . MET A 1 87 ? -4.260 0.565 -5.921 1.00 88.62 87 MET A C 1
ATOM 697 O O . MET A 1 87 ? -3.783 0.144 -6.972 1.00 88.62 87 MET A O 1
ATOM 701 N N . ILE A 1 88 ? -3.949 1.762 -5.409 1.00 91.38 88 ILE A N 1
ATOM 702 C CA . ILE A 1 88 ? -2.954 2.650 -6.021 1.00 91.38 88 ILE A CA 1
ATOM 703 C C . ILE A 1 88 ? -1.596 1.951 -6.060 1.00 91.38 88 ILE A C 1
ATOM 705 O O . ILE A 1 88 ? -1.031 1.800 -7.132 1.00 91.38 88 ILE A O 1
ATOM 709 N N . VAL A 1 89 ? -1.079 1.436 -4.945 1.00 89.00 89 VAL A N 1
ATOM 710 C CA . VAL A 1 89 ? 0.232 0.755 -4.960 1.00 89.00 89 VAL A CA 1
ATOM 711 C C . VAL A 1 89 ? 0.249 -0.439 -5.919 1.00 89.00 89 VAL A C 1
ATOM 713 O O . VAL A 1 89 ? 1.210 -0.626 -6.662 1.00 89.00 89 VAL A O 1
ATOM 716 N N . ALA A 1 90 ? -0.831 -1.221 -5.962 1.00 86.50 90 ALA A N 1
ATOM 717 C CA . ALA A 1 90 ? -0.948 -2.355 -6.874 1.00 86.50 90 ALA A CA 1
ATOM 718 C C . ALA A 1 90 ? -0.960 -1.945 -8.360 1.00 86.50 90 ALA A C 1
ATOM 720 O O . ALA A 1 90 ? -0.512 -2.722 -9.203 1.00 86.50 90 ALA A O 1
ATOM 721 N N . SER A 1 91 ? -1.44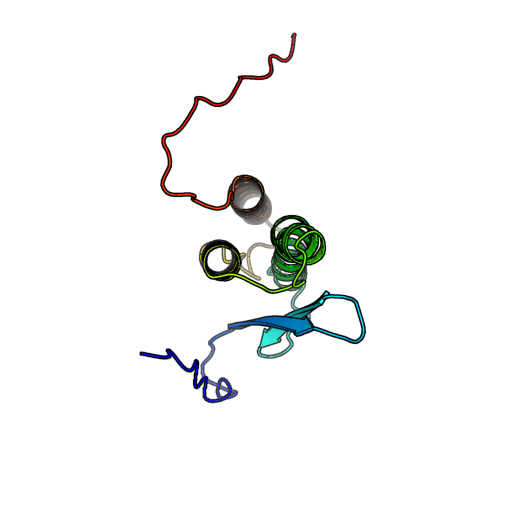8 -0.744 -8.693 1.00 86.94 91 SER A N 1
ATOM 722 C CA . SER A 1 91 ? -1.514 -0.243 -10.070 1.00 86.94 91 SER A CA 1
ATOM 723 C C . SER A 1 91 ? -0.251 0.484 -10.544 1.00 86.94 91 SER A C 1
ATOM 725 O O . SER A 1 91 ? -0.199 0.860 -11.711 1.00 86.94 91 SER A O 1
ATOM 727 N N . HIS A 1 92 ? 0.755 0.679 -9.683 1.00 90.00 92 HIS A N 1
ATOM 728 C CA . HIS A 1 92 ? 2.022 1.349 -10.022 1.00 90.00 92 HIS A CA 1
ATOM 729 C C . HIS A 1 92 ? 3.225 0.399 -9.854 1.00 90.00 92 HIS A C 1
ATOM 731 O O . HIS A 1 92 ? 4.132 0.670 -9.064 1.00 90.00 92 HIS A O 1
ATOM 737 N N . PRO A 1 93 ? 3.263 -0.751 -10.559 1.00 84.94 93 PRO A N 1
ATOM 738 C CA . PRO A 1 93 ? 4.383 -1.671 -10.446 1.00 84.94 93 PRO A CA 1
ATOM 739 C C . PRO A 1 93 ? 5.653 -1.056 -11.047 1.00 84.94 93 PRO A C 1
ATOM 741 O O . PRO A 1 93 ? 5.711 -0.758 -12.238 1.00 84.94 93 PRO A O 1
ATOM 744 N N . ILE A 1 94 ? 6.702 -0.936 -10.234 1.00 83.94 94 ILE A N 1
ATOM 745 C CA . ILE A 1 94 ? 8.038 -0.558 -10.702 1.00 83.94 94 ILE A CA 1
ATOM 746 C C . ILE A 1 94 ? 8.803 -1.832 -11.075 1.00 83.94 94 ILE A C 1
ATOM 748 O O . ILE A 1 94 ? 8.944 -2.771 -10.283 1.00 83.94 94 ILE A O 1
ATOM 752 N N . SER A 1 95 ? 9.272 -1.888 -12.321 1.00 80.25 95 SER A N 1
ATOM 753 C CA . SER A 1 95 ? 9.990 -3.045 -12.851 1.00 80.25 95 SER A CA 1
ATOM 754 C C . SER A 1 95 ? 11.382 -3.160 -12.234 1.00 80.25 95 SER A C 1
ATOM 756 O O . SER A 1 95 ? 12.150 -2.205 -12.238 1.00 80.25 95 SER A O 1
ATOM 758 N N . ALA A 1 96 ? 11.771 -4.365 -11.809 1.00 75.75 96 ALA A N 1
ATOM 759 C CA . ALA A 1 96 ? 13.140 -4.640 -11.357 1.00 75.75 96 ALA A CA 1
ATOM 760 C C . ALA A 1 96 ? 14.194 -4.530 -12.483 1.00 75.75 96 ALA A C 1
ATOM 762 O O . ALA A 1 96 ? 15.397 -4.558 -12.211 1.00 75.75 96 ALA A O 1
ATOM 763 N N . PHE A 1 97 ? 13.747 -4.435 -13.740 1.00 74.75 97 PHE A N 1
ATOM 764 C CA . PHE A 1 97 ? 14.593 -4.242 -14.919 1.00 74.75 97 PHE A CA 1
ATOM 765 C C . PHE A 1 97 ? 14.762 -2.766 -15.300 1.00 74.75 97 PHE A C 1
ATOM 767 O O . PHE A 1 97 ? 15.658 -2.447 -16.082 1.00 74.75 97 PHE A O 1
ATOM 774 N N . ASP A 1 98 ? 13.944 -1.869 -14.743 1.00 75.00 98 ASP A N 1
ATOM 775 C CA . ASP A 1 98 ? 14.132 -0.424 -14.867 1.00 75.00 98 ASP A CA 1
ATOM 776 C C . ASP A 1 98 ? 15.228 0.007 -13.881 1.00 75.00 98 ASP A C 1
ATOM 778 O O . ASP A 1 98 ? 14.978 0.482 -12.777 1.00 75.00 98 ASP A O 1
ATOM 782 N N . THR A 1 99 ? 16.479 -0.256 -14.261 1.00 69.88 99 THR A N 1
ATOM 783 C CA . THR A 1 99 ? 17.652 0.009 -13.425 1.00 69.88 99 THR A CA 1
ATOM 784 C C . THR A 1 99 ? 18.190 1.426 -13.624 1.00 69.88 99 THR A C 1
ATOM 786 O O . THR A 1 99 ? 18.029 2.033 -14.682 1.00 69.88 99 THR A O 1
ATOM 789 N N . GLU A 1 100 ? 18.947 1.914 -12.636 1.00 69.12 100 GLU A N 1
ATOM 790 C CA . GLU A 1 100 ? 19.710 3.176 -12.710 1.00 69.12 100 GLU A CA 1
ATOM 791 C C . GLU A 1 100 ? 20.766 3.201 -13.830 1.00 69.12 100 GLU A C 1
ATOM 793 O O . GLU A 1 100 ? 21.350 4.241 -14.111 1.00 69.12 100 GLU A O 1
ATOM 798 N N . GLN A 1 101 ? 21.044 2.058 -14.463 1.00 72.44 101 GLN A N 1
ATOM 799 C CA . GLN A 1 101 ? 22.026 1.942 -15.543 1.00 72.44 101 GLN A CA 1
ATOM 800 C C . GLN A 1 101 ? 21.442 2.303 -16.918 1.00 72.44 101 GLN A C 1
ATOM 802 O O . GLN A 1 101 ? 22.190 2.423 -17.885 1.00 72.44 101 GLN A O 1
ATOM 807 N N . ASN A 1 102 ? 20.118 2.462 -17.021 1.00 81.12 102 ASN A N 1
ATOM 808 C CA . ASN A 1 102 ? 19.423 2.870 -18.235 1.00 81.12 102 ASN A CA 1
ATOM 809 C C . ASN A 1 102 ? 18.640 4.159 -17.961 1.00 81.12 102 ASN A C 1
ATOM 811 O O . ASN A 1 102 ? 17.672 4.132 -17.205 1.00 81.12 102 ASN A O 1
ATOM 815 N N . GLU A 1 103 ? 18.994 5.260 -18.628 1.00 83.94 103 GLU A N 1
ATOM 816 C CA . GLU A 1 103 ? 18.311 6.555 -18.469 1.00 83.94 103 GLU A CA 1
ATOM 817 C C . GLU A 1 103 ? 16.799 6.468 -18.722 1.00 83.94 103 GLU A C 1
ATOM 819 O O . GLU A 1 103 ? 16.005 7.061 -17.992 1.00 83.94 103 GLU A O 1
ATOM 824 N N . ALA A 1 104 ? 16.367 5.664 -19.699 1.00 85.44 104 ALA A N 1
ATOM 825 C CA . ALA A 1 104 ? 14.943 5.461 -19.954 1.00 85.44 104 ALA A CA 1
ATOM 826 C C . ALA A 1 104 ? 14.254 4.683 -18.818 1.00 85.44 104 ALA A C 1
ATOM 828 O O . ALA A 1 104 ? 13.095 4.952 -18.510 1.00 85.44 104 ALA A O 1
ATOM 829 N N . GLY A 1 105 ? 14.957 3.734 -18.190 1.00 85.25 105 GLY A N 1
ATOM 830 C CA . GLY A 1 105 ? 14.462 2.984 -17.031 1.00 85.25 105 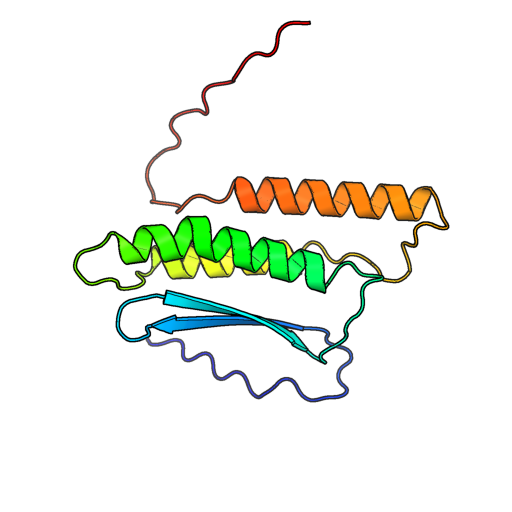GLY A CA 1
ATOM 831 C C . GLY A 1 105 ? 14.375 3.860 -15.785 1.00 85.25 105 GLY A C 1
ATOM 832 O O . GLY A 1 105 ? 13.329 3.923 -15.143 1.00 85.25 105 GLY A O 1
ATOM 833 N N . LYS A 1 106 ? 15.431 4.628 -15.510 1.00 86.06 106 LYS A N 1
ATOM 834 C CA . LYS A 1 106 ? 15.471 5.623 -14.436 1.00 86.06 106 LYS A CA 1
ATOM 835 C C . LYS A 1 106 ? 14.337 6.641 -14.552 1.00 86.06 106 LYS A C 1
ATOM 837 O O . LYS A 1 106 ? 13.645 6.902 -13.570 1.00 86.06 106 LYS A O 1
ATOM 842 N N . LYS A 1 107 ? 14.101 7.182 -15.753 1.00 89.00 107 LYS A N 1
ATOM 843 C CA . LYS A 1 107 ? 13.009 8.133 -15.991 1.00 89.00 107 LYS A CA 1
ATOM 844 C C . LYS A 1 107 ? 11.641 7.510 -15.701 1.00 89.00 107 LYS A C 1
ATOM 846 O O . LYS A 1 107 ? 10.878 8.088 -14.936 1.00 89.00 107 LYS A O 1
ATOM 851 N N . ARG A 1 108 ? 11.366 6.311 -16.233 1.00 87.94 108 ARG A N 1
ATOM 852 C CA . ARG A 1 108 ? 10.107 5.586 -15.972 1.00 87.94 108 ARG A CA 1
ATOM 853 C C . ARG A 1 108 ? 9.892 5.324 -14.485 1.00 87.94 108 ARG A C 1
ATOM 855 O O . ARG A 1 108 ? 8.793 5.525 -13.984 1.00 87.94 108 ARG A O 1
ATOM 862 N N . ARG A 1 109 ? 10.943 4.910 -13.774 1.00 87.88 109 ARG A N 1
ATOM 863 C CA . ARG A 1 109 ? 10.906 4.674 -12.326 1.00 87.88 109 ARG A CA 1
ATOM 864 C C . ARG A 1 109 ? 10.479 5.931 -11.564 1.00 87.88 109 ARG A C 1
ATOM 866 O O . ARG A 1 109 ? 9.605 5.844 -10.708 1.00 87.88 109 ARG A O 1
ATOM 873 N N . LEU A 1 110 ? 11.069 7.082 -11.888 1.00 89.69 110 LEU A N 1
ATOM 874 C CA . LEU A 1 110 ? 10.733 8.361 -11.256 1.00 89.69 110 LEU A CA 1
ATOM 875 C C . LEU A 1 110 ? 9.312 8.824 -11.597 1.00 89.69 110 LEU A C 1
ATOM 877 O O . LEU A 1 110 ? 8.612 9.305 -10.714 1.00 89.69 110 LEU A O 1
ATOM 881 N N . GLU A 1 111 ? 8.874 8.650 -12.845 1.00 92.62 111 GLU A N 1
ATOM 882 C CA . GLU A 1 111 ? 7.513 8.992 -13.282 1.00 92.62 111 GLU A CA 1
ATOM 883 C C . GLU A 1 111 ? 6.457 8.145 -12.554 1.00 92.62 111 GLU A C 1
ATOM 885 O O . GLU A 1 111 ? 5.506 8.695 -12.005 1.00 92.62 111 GLU A O 1
ATOM 890 N N . ILE A 1 112 ? 6.652 6.821 -12.486 1.00 91.50 112 ILE A N 1
ATOM 891 C CA . ILE A 1 112 ? 5.745 5.909 -11.770 1.00 91.50 112 ILE A CA 1
ATOM 892 C C . ILE A 1 112 ? 5.724 6.235 -10.273 1.00 91.50 112 ILE A C 1
ATOM 894 O O . ILE A 1 112 ? 4.657 6.234 -9.660 1.00 91.50 112 ILE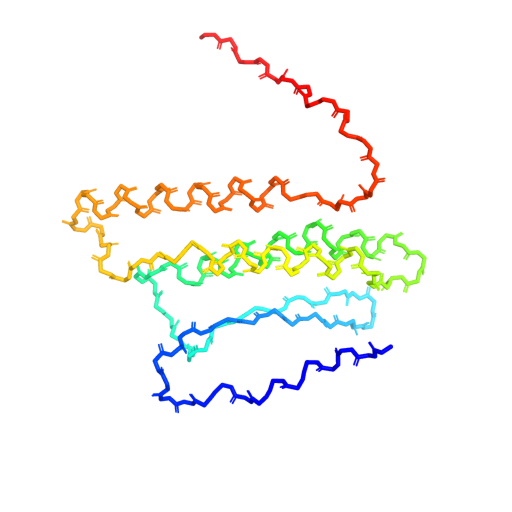 A O 1
ATOM 898 N N . TRP A 1 113 ? 6.891 6.516 -9.683 1.00 91.94 113 TRP A N 1
ATOM 899 C CA . TRP A 1 113 ? 6.990 6.894 -8.276 1.00 91.94 113 TRP A CA 1
ATOM 900 C C . TRP A 1 113 ? 6.222 8.183 -7.979 1.00 91.94 113 TRP A C 1
ATOM 902 O O . TRP A 1 113 ? 5.400 8.199 -7.066 1.00 91.94 113 TRP A O 1
ATOM 912 N N . ALA A 1 114 ? 6.457 9.238 -8.763 1.00 93.94 114 ALA A N 1
ATOM 913 C CA . ALA A 1 114 ? 5.810 10.531 -8.572 1.00 93.94 114 ALA A CA 1
ATOM 914 C C . ALA A 1 114 ? 4.282 10.433 -8.715 1.00 93.94 114 ALA A C 1
ATOM 916 O O . ALA A 1 114 ? 3.560 10.957 -7.873 1.00 93.94 114 ALA A O 1
ATOM 917 N N . ASP A 1 115 ? 3.791 9.704 -9.723 1.00 95.38 115 ASP A N 1
ATOM 918 C CA . ASP A 1 115 ? 2.354 9.478 -9.939 1.00 95.38 115 ASP A CA 1
ATOM 919 C C . ASP A 1 115 ? 1.717 8.675 -8.785 1.00 95.38 115 ASP A C 1
ATOM 921 O O . ASP A 1 115 ? 0.632 9.005 -8.297 1.00 95.38 115 ASP A O 1
ATOM 925 N N . MET A 1 116 ? 2.411 7.648 -8.281 1.00 94.06 116 MET A N 1
ATOM 926 C CA . MET A 1 116 ? 1.964 6.889 -7.108 1.00 94.06 116 MET A CA 1
ATOM 927 C C . MET A 1 116 ? 1.903 7.773 -5.855 1.00 94.06 116 MET A C 1
ATOM 929 O O . MET A 1 116 ? 0.926 7.715 -5.105 1.00 94.06 116 MET A O 1
ATOM 933 N N . GLU A 1 117 ? 2.938 8.577 -5.622 1.00 94.75 117 GLU A N 1
ATOM 934 C CA . GLU A 1 117 ? 3.057 9.477 -4.477 1.00 94.75 117 GLU A CA 1
ATOM 935 C C . GLU A 1 117 ? 1.959 10.548 -4.491 1.00 94.75 117 GLU A C 1
ATOM 937 O O . GLU A 1 117 ? 1.242 10.710 -3.499 1.00 94.75 117 GLU A O 1
ATOM 942 N N . GLU A 1 118 ? 1.751 11.200 -5.635 1.00 95.00 118 GLU A N 1
ATOM 943 C CA . GLU A 1 118 ? 0.690 12.185 -5.842 1.00 95.00 118 GLU A CA 1
ATOM 944 C C . GLU A 1 118 ? -0.690 11.589 -5.539 1.00 95.00 118 GLU A C 1
ATOM 946 O O . GLU A 1 118 ? -1.446 12.140 -4.733 1.00 95.00 118 GLU A O 1
ATOM 951 N N . LYS A 1 119 ? -1.008 10.419 -6.107 1.00 94.88 119 LYS A N 1
ATOM 952 C CA . LYS A 1 119 ? -2.300 9.754 -5.881 1.00 94.88 119 LYS A CA 1
ATOM 953 C C . LYS A 1 119 ? -2.496 9.343 -4.427 1.00 94.88 119 LYS A C 1
ATOM 955 O O . LYS A 1 119 ? -3.595 9.498 -3.898 1.00 94.88 119 LYS A O 1
ATOM 960 N N . LEU A 1 120 ? -1.459 8.827 -3.765 1.00 93.31 120 LEU A N 1
ATOM 961 C CA . LEU A 1 120 ? -1.541 8.418 -2.362 1.00 93.31 120 LEU A CA 1
ATOM 962 C C . LEU A 1 120 ? -1.734 9.613 -1.423 1.00 93.31 120 LEU A C 1
ATOM 964 O O . LEU A 1 120 ? -2.536 9.536 -0.487 1.00 93.31 120 LEU A O 1
ATOM 968 N N . PHE A 1 121 ? -1.046 10.729 -1.664 1.00 92.75 121 PHE A N 1
ATOM 969 C CA . PHE A 1 121 ? -1.230 11.939 -0.864 1.00 92.75 121 PHE A CA 1
ATOM 970 C C . PHE A 1 121 ? -2.533 12.673 -1.184 1.00 92.75 121 PHE A C 1
ATOM 972 O O . PHE A 1 121 ? -3.126 13.247 -0.267 1.00 92.75 121 PHE A O 1
ATOM 979 N N . GLY A 1 122 ? -3.027 12.577 -2.418 1.00 91.62 122 GLY A N 1
ATOM 980 C CA . GLY A 1 122 ? -4.339 13.071 -2.838 1.00 91.62 122 GLY A CA 1
ATOM 981 C C . GLY A 1 122 ? -5.522 12.236 -2.338 1.00 91.62 122 GLY A C 1
ATOM 982 O O . GLY A 1 122 ? -6.671 12.634 -2.521 1.00 91.62 122 GLY A O 1
ATOM 983 N N . LEU A 1 123 ? -5.289 11.090 -1.684 1.00 89.12 123 LEU A N 1
ATOM 984 C CA . LEU A 1 123 ? -6.375 10.331 -1.071 1.00 89.12 123 LEU A CA 1
ATOM 985 C C . LEU A 1 123 ? -6.990 11.106 0.091 1.00 89.12 123 LEU A C 1
ATOM 987 O O . LEU A 1 123 ? -6.335 11.414 1.091 1.00 89.12 123 LEU A O 1
ATOM 991 N N . HIS A 1 124 ? -8.292 11.319 -0.003 1.00 80.00 124 HIS A N 1
ATOM 992 C CA . HIS A 1 124 ? -9.125 11.794 1.087 1.00 80.00 124 HIS A CA 1
ATOM 993 C C . HIS A 1 124 ? -10.200 10.753 1.372 1.00 80.00 124 HIS A C 1
ATOM 995 O O . HIS A 1 124 ? -10.548 9.946 0.502 1.00 80.00 124 HIS A O 1
ATOM 1001 N N . ALA A 1 125 ? -10.713 10.744 2.602 1.00 62.84 125 ALA A N 1
ATOM 1002 C CA . ALA A 1 125 ? -11.926 9.998 2.879 1.00 62.84 125 ALA A CA 1
ATOM 1003 C C . ALA A 1 125 ? -12.999 10.592 1.967 1.00 62.84 125 ALA A C 1
ATOM 1005 O O . ALA A 1 125 ? -13.316 11.773 2.071 1.00 62.84 125 ALA A O 1
ATOM 1006 N N . THR A 1 126 ? -13.481 9.804 1.009 1.00 51.78 126 THR A N 1
ATOM 1007 C CA . THR A 1 126 ? -14.652 10.179 0.222 1.00 51.78 126 THR A CA 1
ATOM 1008 C C . THR A 1 126 ? -15.839 10.065 1.166 1.00 51.78 126 THR A C 1
ATOM 1010 O O . THR A 1 126 ? -16.509 9.034 1.239 1.00 51.78 126 THR A O 1
ATOM 1013 N N . ASP A 1 127 ? -16.057 11.115 1.951 1.00 43.72 127 ASP A N 1
ATOM 1014 C CA . ASP A 1 127 ? -17.401 11.440 2.378 1.00 43.72 127 ASP A CA 1
ATOM 1015 C C . ASP A 1 127 ? -18.166 11.743 1.092 1.00 43.72 127 ASP A C 1
ATOM 1017 O O . ASP A 1 127 ? -17.668 12.436 0.205 1.00 43.72 127 ASP A O 1
ATOM 1021 N N . GLY A 1 128 ? -19.338 11.138 0.928 1.00 43.16 128 GLY A N 1
ATOM 1022 C CA . GLY A 1 128 ? -20.235 11.445 -0.181 1.00 43.16 128 GLY A CA 1
ATOM 1023 C C . GLY A 1 128 ? -20.822 12.845 -0.033 1.00 43.16 128 GLY A C 1
ATOM 1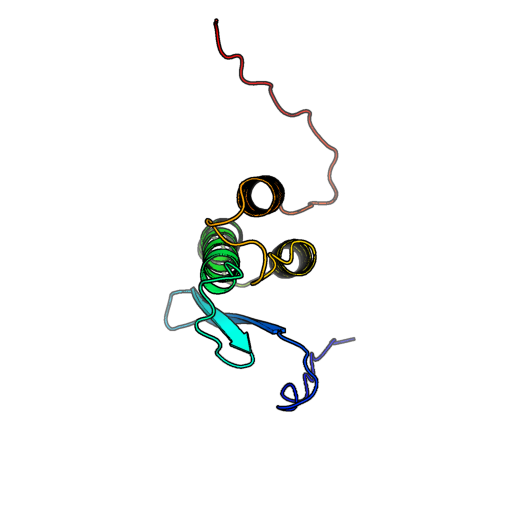024 O O . GLY A 1 128 ? -22.034 12.971 0.082 1.00 43.16 128 GLY A O 1
ATOM 1025 N N . PHE A 1 129 ? -19.974 13.868 0.003 1.00 37.56 129 PHE A N 1
ATOM 1026 C CA . PHE A 1 129 ? -20.341 15.269 0.002 1.00 37.56 129 PHE A CA 1
ATOM 1027 C C . PHE A 1 129 ? -19.443 16.031 -0.965 1.00 37.56 129 PHE A C 1
ATOM 1029 O O . PHE A 1 129 ? -18.263 15.736 -1.135 1.00 37.56 129 PHE A O 1
ATOM 1036 N N . GLU A 1 130 ? -20.107 16.937 -1.664 1.00 41.19 130 GLU A N 1
ATOM 1037 C CA . GLU A 1 130 ? -19.688 17.656 -2.854 1.00 41.19 130 GLU A CA 1
ATOM 1038 C C . GLU A 1 130 ? -18.276 18.244 -2.746 1.00 41.19 130 GLU A C 1
ATOM 1040 O O . GLU A 1 130 ? -17.848 18.734 -1.703 1.00 41.19 130 GLU A O 1
ATOM 1045 N N . GLN A 1 131 ? -17.556 18.167 -3.866 1.00 40.56 131 GLN A N 1
ATOM 1046 C CA . GLN A 1 131 ? -16.266 18.814 -4.066 1.00 40.56 131 GLN A CA 1
ATOM 1047 C C . GLN A 1 131 ? -16.417 20.322 -3.850 1.00 40.56 131 GLN A C 1
ATOM 1049 O O . GLN A 1 131 ? -16.968 21.006 -4.708 1.00 40.56 131 GLN A O 1
ATOM 1054 N N . ASP A 1 132 ? -15.884 20.838 -2.748 1.00 39.62 132 ASP A N 1
ATOM 1055 C CA . ASP A 1 132 ? -15.529 22.250 -2.673 1.00 39.62 132 ASP A CA 1
ATOM 1056 C C . ASP A 1 132 ? -14.118 22.399 -3.263 1.00 39.62 132 ASP A C 1
ATOM 1058 O O . ASP A 1 132 ? -13.199 21.648 -2.913 1.00 39.62 132 ASP A O 1
ATOM 1062 N N . GLU A 1 133 ? -13.977 23.286 -4.249 1.00 41.25 133 GLU A N 1
ATOM 1063 C CA . GLU A 1 133 ? -12.800 23.385 -5.119 1.00 41.25 133 GLU A CA 1
ATOM 1064 C C . GLU A 1 133 ? -11.467 23.484 -4.346 1.00 41.25 133 GLU A C 1
ATOM 1066 O O . GLU A 1 133 ? -11.359 24.200 -3.342 1.00 41.25 133 GLU A O 1
ATOM 1071 N N . PRO A 1 134 ? -10.385 22.856 -4.846 1.00 42.47 134 PRO A N 1
ATOM 1072 C CA . PRO A 1 134 ? -9.071 23.016 -4.246 1.00 42.47 134 PRO A CA 1
ATOM 1073 C C . PRO A 1 134 ? -8.553 24.448 -4.453 1.00 42.47 134 PRO A C 1
ATOM 1075 O O . PRO A 1 134 ? -8.311 24.895 -5.578 1.00 42.47 134 PRO A O 1
ATOM 1078 N N . LYS A 1 135 ? -8.312 25.161 -3.344 1.00 47.22 135 LYS A N 1
ATOM 1079 C CA . LYS A 1 135 ? -7.577 26.434 -3.337 1.00 47.22 135 LYS A CA 1
ATOM 1080 C C . LYS A 1 135 ? -6.189 26.228 -3.945 1.00 47.22 135 LYS A C 1
ATOM 1082 O O . LYS A 1 135 ? -5.317 25.606 -3.342 1.00 47.22 135 LYS A O 1
ATOM 1087 N N . ARG A 1 136 ? -5.990 26.781 -5.143 1.00 45.50 136 ARG A N 1
ATOM 1088 C CA . ARG A 1 136 ? -4.687 26.882 -5.810 1.00 45.50 136 ARG A CA 1
ATOM 1089 C C . ARG A 1 136 ? -3.730 27.691 -4.937 1.00 45.50 136 ARG A C 1
ATOM 1091 O O . ARG A 1 136 ? -3.993 28.858 -4.653 1.00 45.50 136 ARG A O 1
ATOM 1098 N N . PHE A 1 137 ? -2.605 27.095 -4.562 1.00 40.12 137 PHE A N 1
ATOM 1099 C CA . PHE A 1 137 ? -1.474 27.843 -4.026 1.00 40.12 137 PHE A CA 1
ATOM 1100 C C . PHE A 1 137 ? -0.604 28.319 -5.192 1.00 40.12 137 PHE A C 1
ATOM 1102 O O . PHE A 1 137 ? -0.102 27.519 -5.977 1.00 40.12 137 PHE A O 1
ATOM 1109 N N . PHE A 1 138 ? -0.488 29.640 -5.324 1.00 52.50 138 PHE A N 1
ATOM 1110 C CA . PHE A 1 138 ? 0.409 30.313 -6.260 1.00 52.50 138 PHE A CA 1
ATOM 1111 C C . PHE A 1 138 ? 1.863 30.194 -5.788 1.00 52.50 138 PHE A C 1
ATOM 1113 O O . PHE A 1 138 ? 2.155 30.456 -4.621 1.00 52.50 138 PHE A O 1
ATOM 1120 N N . THR A 1 139 ? 2.777 29.917 -6.713 1.00 37.28 139 THR A N 1
ATOM 1121 C CA . THR A 1 139 ? 4.212 30.197 -6.568 1.00 37.28 139 THR A CA 1
ATOM 1122 C C . THR A 1 139 ? 4.590 31.368 -7.486 1.00 37.28 139 THR A C 1
ATOM 1124 O O . THR A 1 139 ? 4.185 31.366 -8.651 1.00 37.28 139 THR A O 1
ATOM 1127 N N . PRO A 1 140 ? 5.308 32.400 -6.996 1.00 54.31 140 PRO A N 1
ATOM 1128 C CA . PRO A 1 140 ? 5.846 33.452 -7.850 1.00 54.31 140 PRO A CA 1
ATOM 1129 C C . PRO A 1 140 ? 7.145 32.982 -8.527 1.00 54.31 140 PRO A C 1
ATOM 1131 O O . PRO A 1 140 ? 7.847 32.127 -7.988 1.00 54.31 140 PRO A O 1
ATOM 1134 N N . TYR A 1 141 ? 7.383 33.540 -9.717 1.00 53.12 141 TYR A N 1
ATOM 1135 C CA . TYR A 1 141 ? 8.486 33.269 -10.650 1.00 53.12 141 TYR A CA 1
ATOM 1136 C C . TYR A 1 141 ? 9.885 33.286 -10.030 1.00 53.12 141 TYR A C 1
ATOM 1138 O O . TYR A 1 141 ? 10.148 34.176 -9.188 1.00 53.12 141 TYR A O 1
#